Protein AF-A0A1D3KZI5-F1 (afdb_monomer)

Foldseek 3Di:
DVVVVVVVVVVVVVVVVVPDDDPDFPPAKDKDKDDDDDDPDDDDDDDDDDDDDDDDDDIDMDIDGPVCVVVDDDDDPDPD

Radius of gyration: 22.79 Å; Cα contacts (8 Å, |Δi|>4): 50; chains: 1; bounding box: 45×24×65 Å

pLDDT: mean 84.81, std 14.06, range [41.75, 97.69]

Secondary structure (DSSP, 8-state):
-HHHHHHHHHHHHHHHHH--------S-EEEEEE---S-S-----SS--------SS--EEEEEETTTGGG---------

Organism: NCBI:txid118062

Solvent-accessible surface area (backbone atoms only — not comparable to full-atom values): 5714 Å² total; per-residue (Å²): 113,76,69,60,55,52,52,53,52,54,51,53,55,54,55,61,68,70,66,66,86,74,92,70,80,74,84,46,71,44,78,47,77,49,95,58,59,93,74,92,76,89,87,88,85,78,99,73,90,86,85,87,78,93,70,98,68,77,77,45,76,47,78,40,29,63,77,51,51,83,73,63,85,72,85,74,69,72,92,123

Sequence (80 aa):
MKKMGLGILGLIILVVMASGCIGTGSGKVVNQTRDVSGFSQISTNGDINLFIKQGTNESLVIEAENNVIPNIKTPCPTAD

Mean predicted aligned error: 9.95 Å

Structure (mmCIF, N/CA/C/O backbone):
data_AF-A0A1D3KZI5-F1
#
_entry.id   AF-A0A1D3KZI5-F1
#
loop_
_atom_site.group_PDB
_atom_site.id
_atom_site.type_symbol
_atom_site.label_atom_id
_atom_site.label_alt_id
_atom_site.label_comp_id
_atom_site.label_asym_id
_atom_site.label_entity_id
_atom_site.label_seq_id
_atom_site.pdbx_PDB_ins_code
_atom_site.Cartn_x
_atom_site.Cartn_y
_atom_site.Cartn_z
_atom_site.occupancy
_atom_site.B_iso_or_equiv
_atom_site.auth_seq_id
_atom_site.auth_comp_id
_atom_site.auth_asym_id
_atom_site.auth_atom_id
_atom_site.pdbx_PDB_model_num
ATOM 1 N N . MET A 1 1 ? 30.699 10.951 -48.005 1.00 53.31 1 MET A N 1
ATOM 2 C CA . MET A 1 1 ? 30.918 11.243 -46.566 1.00 53.31 1 MET A CA 1
ATOM 3 C C . MET A 1 1 ? 29.650 11.708 -45.836 1.00 53.31 1 MET A C 1
ATOM 5 O O . MET A 1 1 ? 29.332 11.123 -44.814 1.00 53.31 1 MET A O 1
ATOM 9 N N . LYS A 1 2 ? 28.862 12.666 -46.362 1.00 55.00 2 LYS A N 1
ATOM 10 C CA . LYS A 1 2 ? 27.642 13.188 -45.690 1.00 55.00 2 LYS A CA 1
ATOM 11 C C . LYS A 1 2 ? 26.523 12.149 -45.448 1.00 55.00 2 LYS A C 1
ATOM 13 O O . LYS A 1 2 ? 25.868 12.189 -44.417 1.00 55.00 2 LYS A O 1
ATOM 18 N N . LYS A 1 3 ? 26.335 11.186 -46.364 1.00 57.91 3 LYS A N 1
ATOM 19 C CA . LYS A 1 3 ? 25.301 10.131 -46.250 1.00 57.91 3 LYS A CA 1
ATOM 20 C C . LYS A 1 3 ? 25.658 9.009 -45.262 1.00 57.91 3 LYS A C 1
ATOM 22 O O . LYS A 1 3 ? 24.765 8.369 -44.726 1.00 57.91 3 LYS A O 1
ATOM 27 N N . MET A 1 4 ? 26.953 8.815 -44.994 1.00 62.03 4 MET A N 1
ATOM 28 C CA . MET A 1 4 ? 27.439 7.808 -44.041 1.00 62.03 4 MET A CA 1
ATOM 29 C C . MET A 1 4 ? 27.243 8.274 -42.592 1.00 62.03 4 MET A C 1
ATOM 31 O O . MET A 1 4 ? 26.819 7.490 -41.752 1.00 62.03 4 MET A O 1
ATOM 35 N N . GLY A 1 5 ? 27.431 9.574 -42.324 1.00 67.75 5 GLY A N 1
ATOM 36 C CA . GLY A 1 5 ? 27.110 10.168 -41.020 1.00 67.75 5 GLY A CA 1
ATOM 37 C C . GLY A 1 5 ? 25.612 10.154 -40.697 1.00 67.75 5 GLY A C 1
ATOM 38 O O . GLY A 1 5 ? 25.239 9.933 -39.550 1.00 67.75 5 GLY A O 1
ATOM 39 N N . LEU A 1 6 ? 24.748 10.310 -41.709 1.00 74.56 6 LEU A N 1
ATOM 40 C CA . LEU A 1 6 ? 23.293 10.277 -41.523 1.00 74.56 6 LEU A CA 1
ATOM 41 C C . LEU A 1 6 ? 22.780 8.876 -41.143 1.00 74.56 6 LEU A C 1
ATOM 43 O O . LEU A 1 6 ? 21.883 8.759 -40.314 1.00 74.56 6 LEU A O 1
ATOM 47 N N . GLY A 1 7 ? 23.386 7.818 -41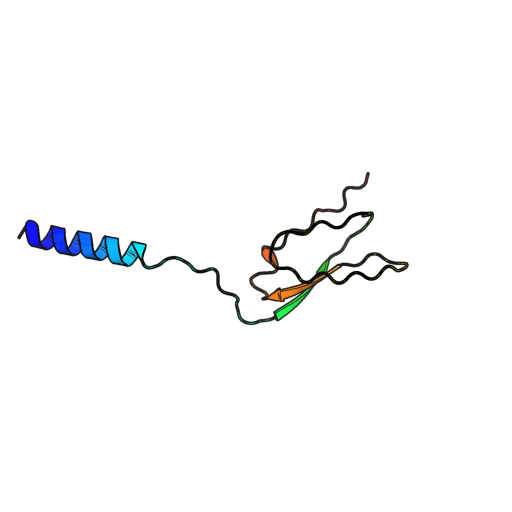.695 1.00 82.81 7 GLY A N 1
ATOM 48 C CA . GLY A 1 7 ? 23.068 6.434 -41.325 1.00 82.81 7 GLY A CA 1
ATOM 49 C C . GLY A 1 7 ? 23.483 6.087 -39.893 1.00 82.81 7 GLY A C 1
ATOM 50 O O . GLY A 1 7 ? 22.708 5.478 -39.161 1.00 82.81 7 GLY A O 1
ATOM 51 N N . ILE A 1 8 ? 24.669 6.533 -39.463 1.00 85.88 8 ILE A N 1
ATOM 52 C CA . ILE A 1 8 ? 25.158 6.322 -38.090 1.00 85.88 8 ILE A CA 1
ATOM 53 C C . ILE A 1 8 ? 24.274 7.063 -37.078 1.00 85.88 8 ILE A C 1
ATOM 55 O O . ILE A 1 8 ? 23.912 6.496 -36.051 1.00 85.88 8 ILE A O 1
ATOM 59 N N . LEU A 1 9 ? 23.870 8.300 -37.386 1.00 85.62 9 LEU A N 1
ATOM 60 C CA . LEU A 1 9 ? 22.977 9.071 -36.521 1.00 85.62 9 LEU A CA 1
ATOM 61 C C . LEU A 1 9 ? 21.597 8.408 -36.384 1.00 85.62 9 LEU A C 1
ATOM 63 O O . LEU A 1 9 ? 21.071 8.316 -35.278 1.00 85.62 9 LEU A O 1
ATOM 67 N N . GLY A 1 10 ? 21.042 7.889 -37.484 1.00 87.00 10 GLY A N 1
ATOM 68 C CA . GLY A 1 10 ? 19.784 7.140 -37.455 1.00 87.00 10 GLY A CA 1
ATOM 69 C C . GLY A 1 10 ? 19.863 5.867 -36.607 1.00 87.00 10 GLY A C 1
ATOM 70 O O . GLY A 1 10 ? 18.941 5.577 -35.848 1.00 87.00 10 GLY A O 1
ATOM 71 N N . LEU A 1 11 ? 20.984 5.141 -36.673 1.00 86.88 11 LEU A N 1
ATOM 72 C CA . LEU A 1 11 ? 21.192 3.923 -35.887 1.00 86.88 11 LEU A CA 1
ATOM 73 C C . LEU A 1 11 ? 21.317 4.214 -34.383 1.00 86.88 11 LEU A C 1
ATOM 75 O O . LEU A 1 11 ? 20.761 3.481 -33.569 1.00 86.88 11 LEU A O 1
ATOM 79 N N . ILE A 1 12 ? 21.997 5.301 -34.009 1.00 86.69 12 ILE A N 1
ATOM 80 C CA . ILE A 1 12 ? 22.121 5.721 -32.604 1.00 86.69 12 ILE A CA 1
ATOM 81 C C . ILE A 1 12 ? 20.748 6.080 -32.024 1.00 86.69 12 ILE A C 1
ATOM 83 O O . ILE A 1 12 ? 20.420 5.652 -30.920 1.00 86.69 12 ILE A O 1
ATOM 87 N N . ILE A 1 13 ? 19.918 6.806 -32.779 1.00 85.12 13 ILE A N 1
ATOM 88 C CA . ILE A 1 13 ? 18.559 7.170 -32.348 1.00 85.12 13 ILE A CA 1
ATOM 89 C C . ILE A 1 13 ? 17.698 5.916 -32.127 1.00 85.12 13 ILE A C 1
ATOM 91 O O . ILE A 1 13 ? 16.963 5.843 -31.143 1.00 85.12 13 ILE A O 1
ATOM 95 N N . LEU A 1 14 ? 17.829 4.906 -32.992 1.00 83.94 14 LEU A N 1
ATOM 96 C CA . LEU A 1 14 ? 17.086 3.650 -32.873 1.00 83.94 14 LEU A CA 1
ATOM 97 C C . LEU A 1 14 ? 17.450 2.869 -31.596 1.00 83.94 14 LEU A C 1
ATOM 99 O O . LEU A 1 14 ? 16.563 2.355 -30.919 1.00 83.94 14 LEU A O 1
ATOM 103 N N . VAL A 1 15 ? 18.737 2.807 -31.240 1.00 84.69 15 VAL A N 1
ATOM 104 C CA . VAL A 1 15 ? 19.205 2.104 -30.029 1.00 84.69 15 VAL A CA 1
ATOM 105 C C . VAL A 1 15 ? 18.685 2.775 -28.756 1.00 84.69 15 VAL A C 1
ATOM 107 O O . VAL A 1 15 ? 18.255 2.084 -27.837 1.00 84.69 15 VAL A O 1
ATOM 110 N N . VAL A 1 16 ? 18.652 4.110 -28.718 1.00 80.69 16 VAL A N 1
ATOM 111 C CA . VAL A 1 16 ? 18.150 4.869 -27.559 1.00 80.69 16 VAL A CA 1
ATOM 112 C C . VAL A 1 16 ? 16.648 4.649 -27.337 1.00 80.69 16 VAL A C 1
ATOM 114 O O . VAL A 1 16 ? 16.197 4.589 -26.195 1.00 80.69 16 VAL A O 1
ATOM 117 N N . MET A 1 17 ? 15.865 4.477 -28.408 1.00 77.81 17 MET A N 1
ATOM 118 C CA . MET A 1 17 ? 14.431 4.179 -28.294 1.00 77.81 17 MET A CA 1
ATOM 119 C C . MET A 1 17 ? 14.147 2.755 -27.789 1.00 77.81 17 MET A C 1
ATOM 121 O O . MET A 1 17 ? 13.105 2.528 -27.179 1.00 77.81 17 MET A O 1
ATOM 125 N N . ALA A 1 18 ? 15.058 1.802 -28.013 1.00 76.56 18 ALA A N 1
ATOM 126 C CA . ALA A 1 18 ? 14.898 0.416 -27.567 1.00 76.56 18 ALA A CA 1
ATOM 127 C C . ALA A 1 18 ? 15.211 0.214 -26.071 1.00 76.56 18 ALA A C 1
ATOM 129 O O . ALA A 1 18 ? 14.740 -0.748 -25.466 1.00 76.56 18 ALA A O 1
ATOM 130 N N . SER A 1 19 ? 15.964 1.125 -25.447 1.00 71.88 19 SER A N 1
ATOM 131 C CA . SER A 1 19 ? 16.241 1.133 -24.004 1.00 71.88 19 SER A CA 1
ATOM 132 C C . SER A 1 19 ? 15.081 1.723 -23.190 1.00 71.88 19 SER A C 1
ATOM 134 O O . SER A 1 19 ? 15.241 2.701 -22.462 1.00 71.88 19 SER A O 1
ATOM 136 N N . GLY A 1 20 ? 13.889 1.139 -23.320 1.00 64.19 20 GLY A N 1
ATOM 137 C CA . GLY A 1 20 ? 12.775 1.437 -22.424 1.00 64.19 20 GLY A CA 1
ATOM 138 C C . GLY A 1 20 ? 13.081 0.954 -21.003 1.00 64.19 20 GLY A C 1
ATOM 139 O O . GLY A 1 20 ? 13.450 -0.202 -20.801 1.00 64.19 20 GLY A O 1
ATOM 140 N N . CYS A 1 21 ? 12.926 1.826 -20.005 1.00 68.44 21 CYS A N 1
ATOM 141 C CA . CYS A 1 21 ? 13.042 1.442 -18.598 1.00 68.44 21 CYS A CA 1
ATOM 142 C C . CYS A 1 21 ? 11.828 0.598 -18.184 1.00 68.44 21 CYS A C 1
ATOM 144 O O . CYS A 1 21 ? 10.736 1.130 -17.997 1.00 68.44 21 CYS A O 1
ATOM 146 N N . ILE A 1 22 ? 12.022 -0.709 -18.002 1.00 68.06 22 ILE A N 1
ATOM 147 C CA . ILE A 1 22 ? 11.047 -1.571 -17.328 1.00 68.06 22 ILE A CA 1
ATOM 148 C C . ILE A 1 22 ? 11.292 -1.433 -15.825 1.00 68.06 22 ILE A C 1
ATOM 150 O O . ILE A 1 22 ? 12.350 -1.823 -15.325 1.00 68.06 22 ILE A O 1
ATOM 154 N N . GLY A 1 23 ? 10.329 -0.854 -15.102 1.00 68.00 23 GLY A N 1
ATOM 155 C CA . GLY A 1 23 ? 10.349 -0.832 -13.641 1.00 68.00 23 GLY A CA 1
ATOM 156 C C . GLY A 1 23 ? 10.362 -2.267 -13.125 1.00 68.00 23 GLY A C 1
ATOM 157 O O . GLY A 1 23 ? 9.354 -2.959 -13.203 1.00 68.00 23 GLY A O 1
ATOM 158 N N . THR A 1 24 ? 11.522 -2.729 -12.668 1.00 81.69 24 THR A N 1
ATOM 159 C CA . THR A 1 24 ? 11.724 -4.106 -12.210 1.00 81.69 24 THR A CA 1
ATOM 160 C C . THR A 1 24 ? 11.768 -4.117 -10.689 1.00 81.69 24 THR A C 1
ATOM 162 O O . THR A 1 24 ? 12.318 -3.201 -10.070 1.00 81.69 24 THR A O 1
ATOM 165 N N . GLY A 1 25 ? 11.180 -5.143 -10.080 1.00 86.50 25 GLY A N 1
ATOM 166 C CA . GLY A 1 25 ? 11.371 -5.433 -8.665 1.00 86.50 25 GLY A CA 1
AT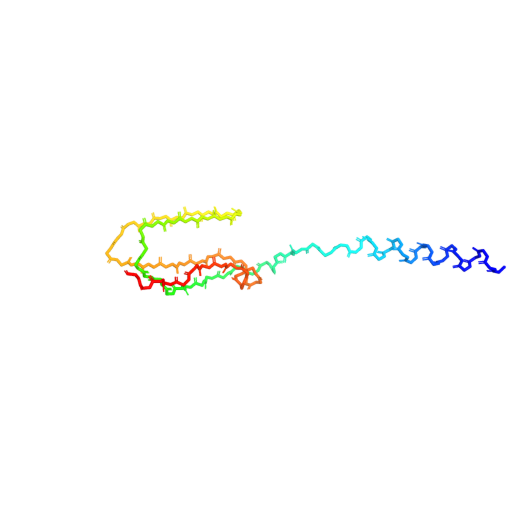OM 167 C C . GLY A 1 25 ? 12.853 -5.646 -8.319 1.00 86.50 25 GLY A C 1
ATOM 168 O O . GLY A 1 25 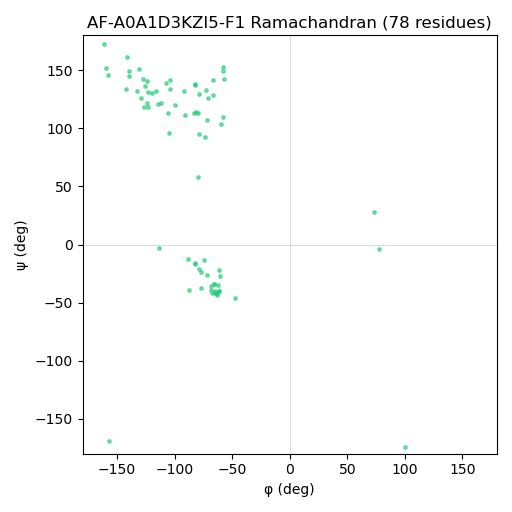? 13.660 -6.024 -9.166 1.00 86.50 25 GLY A O 1
ATOM 169 N N . SER A 1 26 ? 13.250 -5.368 -7.083 1.00 92.94 26 SER A N 1
ATOM 170 C CA . SER A 1 26 ? 14.596 -5.663 -6.582 1.00 92.94 26 SER A CA 1
ATOM 171 C C . SER A 1 26 ? 14.855 -7.152 -6.290 1.00 92.94 26 SER A C 1
ATOM 173 O O . SER A 1 26 ? 15.996 -7.533 -6.038 1.00 92.94 26 SER A O 1
ATOM 175 N N . GLY A 1 27 ? 13.813 -7.981 -6.248 1.00 95.12 27 GLY A N 1
ATOM 176 C CA . GLY A 1 27 ? 13.780 -9.349 -5.733 1.00 95.12 27 GLY A CA 1
ATOM 177 C C . GLY A 1 27 ? 13.732 -9.455 -4.203 1.00 95.12 27 GLY A C 1
ATOM 178 O O . GLY A 1 27 ? 13.644 -10.561 -3.670 1.00 95.12 27 GLY A O 1
ATOM 179 N N . LYS A 1 28 ? 13.806 -8.338 -3.465 1.00 96.75 28 LYS A N 1
ATOM 180 C CA . LYS A 1 28 ? 13.889 -8.335 -1.996 1.00 96.75 28 LYS A CA 1
ATOM 181 C C . LYS A 1 28 ? 12.562 -7.926 -1.364 1.00 96.75 28 LYS A C 1
ATOM 183 O O . LYS A 1 28 ? 12.315 -6.736 -1.160 1.00 96.75 28 LYS A O 1
ATOM 188 N N . VAL A 1 29 ? 11.758 -8.919 -0.990 1.00 97.12 29 VAL A N 1
ATOM 189 C CA . VAL A 1 29 ? 10.493 -8.734 -0.260 1.00 97.12 29 VAL A CA 1
ATOM 190 C C . VAL A 1 29 ? 10.756 -8.348 1.198 1.00 97.12 29 VAL A C 1
ATOM 192 O O . VAL A 1 29 ? 11.600 -8.948 1.866 1.00 97.12 29 VAL A O 1
ATOM 195 N N . VAL A 1 30 ? 10.057 -7.323 1.686 1.00 97.38 30 VAL A N 1
ATOM 196 C CA . VAL A 1 30 ? 10.125 -6.838 3.071 1.00 97.38 30 VAL A CA 1
ATOM 197 C C . VAL A 1 30 ? 8.737 -6.433 3.572 1.00 97.38 30 VAL A C 1
ATOM 199 O O . VAL A 1 30 ? 7.847 -6.134 2.776 1.00 97.38 30 VAL A O 1
ATOM 202 N N . ASN A 1 31 ? 8.590 -6.354 4.897 1.00 97.69 31 ASN A N 1
ATOM 203 C CA . ASN A 1 31 ? 7.365 -5.892 5.549 1.00 97.69 31 ASN A CA 1
ATOM 204 C C . ASN A 1 31 ? 7.532 -4.466 6.077 1.00 97.69 31 ASN A C 1
ATOM 206 O O . ASN A 1 31 ? 8.524 -4.158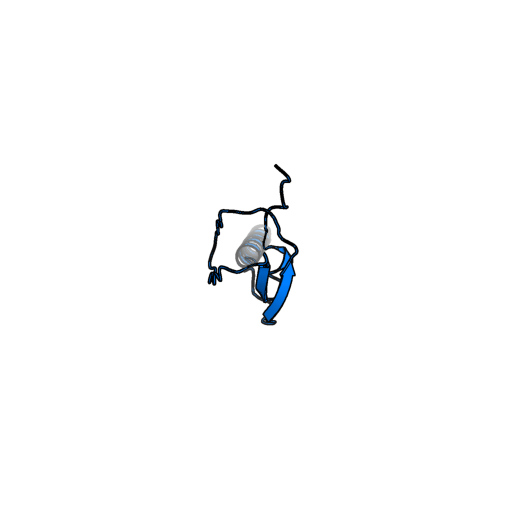 6.740 1.00 97.69 31 ASN A O 1
ATOM 210 N N . GLN A 1 32 ? 6.542 -3.612 5.821 1.00 96.62 32 GLN A N 1
ATOM 211 C CA . GLN A 1 32 ? 6.440 -2.273 6.394 1.00 96.62 32 GLN A CA 1
ATOM 212 C C . GLN A 1 32 ? 5.109 -2.118 7.129 1.00 96.62 32 GLN A C 1
ATOM 214 O O . GLN A 1 32 ? 4.042 -2.159 6.516 1.00 96.62 32 GLN A O 1
ATOM 219 N N . THR A 1 33 ? 5.182 -1.874 8.434 1.00 95.75 33 THR A N 1
ATOM 220 C CA . TH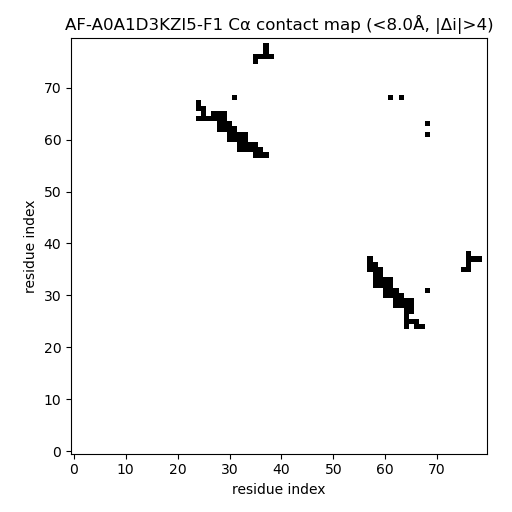R A 1 33 ? 4.029 -1.439 9.227 1.00 95.75 33 THR A CA 1
ATOM 221 C C . THR A 1 33 ? 3.845 0.068 9.074 1.00 95.75 33 THR A C 1
ATOM 223 O O . THR A 1 33 ? 4.829 0.811 9.087 1.00 95.75 33 THR A O 1
ATOM 226 N N . ARG A 1 34 ? 2.599 0.522 8.914 1.00 92.69 34 ARG A N 1
ATOM 227 C CA . ARG A 1 34 ? 2.240 1.945 8.875 1.00 92.69 34 ARG A CA 1
ATOM 228 C C . ARG A 1 34 ? 1.199 2.255 9.938 1.00 92.69 34 ARG A C 1
ATOM 230 O O . ARG A 1 34 ? 0.262 1.477 10.125 1.00 92.69 34 ARG A O 1
ATOM 237 N N . ASP A 1 35 ? 1.355 3.410 10.573 1.00 90.69 35 ASP A N 1
ATOM 238 C CA . ASP A 1 35 ? 0.360 3.938 11.497 1.00 90.69 35 ASP A CA 1
ATOM 239 C C . ASP A 1 35 ? -0.866 4.400 10.704 1.00 90.69 35 ASP A C 1
ATOM 241 O O . ASP A 1 35 ? -0.758 5.166 9.742 1.00 90.69 35 ASP A O 1
ATOM 245 N N . VAL A 1 36 ? -2.031 3.888 11.087 1.00 90.19 36 VAL A N 1
ATOM 246 C CA . VAL A 1 36 ? -3.329 4.184 10.475 1.00 90.19 36 VAL A CA 1
ATOM 247 C C . VAL A 1 36 ? -4.370 4.309 11.575 1.00 90.19 36 VAL A C 1
ATOM 249 O O . VAL A 1 36 ? -4.257 3.646 12.606 1.00 90.19 36 VAL A O 1
ATOM 252 N N . SER A 1 37 ? -5.380 5.147 11.356 1.00 90.69 37 SER A N 1
ATOM 253 C CA . SER A 1 37 ? -6.468 5.316 12.314 1.00 90.69 37 SER A CA 1
ATOM 254 C C . SER A 1 37 ? -7.714 5.918 11.673 1.00 90.69 37 SER A C 1
ATOM 256 O O . SER A 1 37 ? -7.584 6.721 10.748 1.00 90.69 37 SER A O 1
ATOM 258 N N . GLY A 1 38 ? -8.890 5.606 12.213 1.00 89.56 38 GLY A N 1
ATOM 259 C CA . GLY A 1 38 ? -10.144 6.308 11.935 1.00 89.56 38 GLY A CA 1
ATOM 260 C C . GLY A 1 38 ? -10.751 6.032 10.560 1.00 89.56 38 GLY A C 1
ATOM 261 O O . GLY A 1 38 ? -11.440 6.896 10.024 1.00 89.56 38 GLY A O 1
ATOM 262 N N . PHE A 1 39 ? -10.511 4.861 9.964 1.00 88.12 39 PHE A N 1
ATOM 263 C CA . PHE A 1 39 ? -11.043 4.539 8.637 1.00 88.12 39 PHE A CA 1
ATOM 264 C C . PHE A 1 39 ? -12.171 3.506 8.712 1.00 88.12 39 PHE A C 1
ATOM 266 O O . PHE A 1 39 ? -12.108 2.513 9.428 1.00 88.12 39 PHE A O 1
ATOM 273 N N . SER A 1 40 ? -13.213 3.710 7.910 1.00 90.44 40 SER A N 1
ATOM 274 C CA . SER A 1 40 ? -14.350 2.784 7.782 1.00 90.44 40 SER A CA 1
ATOM 275 C C . SER A 1 40 ? -14.444 2.140 6.397 1.00 90.44 40 SER A C 1
ATOM 277 O O . SER A 1 40 ? -15.300 1.290 6.153 1.00 90.44 40 SER A O 1
ATOM 279 N N . GLN A 1 41 ? -13.549 2.521 5.485 1.00 90.56 41 GLN A N 1
ATOM 280 C CA . GLN A 1 41 ? -13.514 2.057 4.106 1.00 90.56 41 GLN A CA 1
ATOM 281 C C . GLN A 1 41 ? -12.072 1.800 3.666 1.00 90.56 41 GLN A C 1
ATOM 283 O O . GLN A 1 41 ? -11.153 2.521 4.047 1.00 90.56 41 GLN A O 1
ATOM 288 N N . ILE A 1 42 ? -11.889 0.783 2.822 1.00 90.81 42 ILE A N 1
ATOM 289 C CA . ILE A 1 42 ? -10.616 0.477 2.169 1.00 90.81 42 ILE A CA 1
ATOM 290 C C . ILE A 1 42 ? -10.824 0.571 0.656 1.00 90.81 42 ILE A C 1
ATOM 292 O O . ILE A 1 42 ? -11.758 -0.021 0.116 1.00 90.81 42 ILE A O 1
ATOM 296 N N . SER A 1 43 ? -9.943 1.302 -0.025 1.00 92.06 43 SER A N 1
ATOM 297 C CA . SER A 1 43 ? -9.882 1.382 -1.486 1.00 92.06 43 SER A CA 1
ATOM 298 C C . SER A 1 43 ? -8.471 1.037 -1.946 1.00 92.06 43 SER A C 1
ATOM 300 O O . SER A 1 43 ? -7.494 1.471 -1.336 1.00 92.06 43 SER A O 1
ATOM 302 N N . THR A 1 44 ? -8.361 0.235 -3.002 1.00 92.56 44 THR A N 1
ATOM 303 C CA . THR A 1 44 ? -7.080 -0.241 -3.537 1.00 92.56 44 THR A CA 1
ATOM 304 C C . THR A 1 44 ? -7.023 -0.029 -5.046 1.00 92.56 44 THR A C 1
ATOM 306 O O . THR A 1 44 ? -8.048 0.006 -5.726 1.00 92.56 44 THR A O 1
ATOM 309 N N . ASN A 1 45 ? -5.813 0.156 -5.570 1.00 92.25 45 ASN A N 1
ATOM 310 C CA . ASN A 1 45 ? -5.550 0.299 -6.996 1.00 92.25 45 ASN A CA 1
ATOM 311 C C . ASN A 1 45 ? -4.240 -0.422 -7.341 1.00 92.25 45 ASN A C 1
ATOM 313 O O . ASN A 1 45 ? -3.247 -0.244 -6.636 1.00 92.25 45 ASN A O 1
ATOM 317 N N . GLY A 1 46 ? -4.253 -1.205 -8.420 1.00 89.50 46 GLY A N 1
ATOM 318 C CA . GLY A 1 46 ? -3.128 -2.033 -8.859 1.00 89.50 46 GLY A CA 1
ATOM 319 C C . GLY A 1 46 ? -3.261 -3.504 -8.459 1.00 89.50 46 GLY A C 1
ATOM 320 O O . GLY A 1 46 ? -4.286 -3.927 -7.926 1.00 89.50 46 GLY A O 1
ATOM 321 N N . ASP A 1 47 ? -2.209 -4.277 -8.728 1.00 90.44 47 ASP A N 1
ATOM 322 C CA . ASP A 1 47 ? -2.139 -5.702 -8.394 1.00 90.44 47 ASP A CA 1
ATOM 323 C C . ASP A 1 47 ? -1.806 -5.886 -6.909 1.00 90.44 47 ASP A C 1
ATOM 325 O O . ASP A 1 47 ? -0.648 -5.828 -6.493 1.00 90.44 47 ASP A O 1
ATOM 329 N N . ILE A 1 48 ? -2.848 -6.062 -6.093 1.00 93.56 48 ILE A N 1
ATOM 330 C CA . ILE A 1 48 ? -2.749 -6.160 -4.633 1.00 93.56 48 ILE A CA 1
ATOM 331 C C . ILE A 1 48 ? -3.563 -7.358 -4.144 1.00 93.56 48 ILE A C 1
ATOM 333 O O . ILE A 1 48 ? -4.740 -7.501 -4.468 1.00 93.56 48 ILE A O 1
ATOM 337 N N . ASN A 1 49 ? -2.956 -8.171 -3.279 1.00 96.69 49 ASN A N 1
ATOM 338 C CA . ASN A 1 49 ? -3.677 -9.149 -2.468 1.00 96.69 49 ASN A CA 1
ATOM 339 C C . ASN A 1 49 ? -4.062 -8.501 -1.136 1.00 96.69 49 ASN A C 1
ATOM 341 O O . ASN A 1 49 ? -3.196 -8.195 -0.316 1.00 96.69 49 ASN A O 1
ATOM 345 N N . LEU A 1 50 ? -5.360 -8.273 -0.927 1.00 95.25 50 LEU A N 1
ATOM 346 C CA . LEU A 1 50 ? -5.873 -7.618 0.273 1.00 95.25 50 LEU A CA 1
ATOM 347 C C . LEU A 1 50 ? -6.399 -8.648 1.279 1.00 95.25 50 LEU A C 1
ATOM 349 O O . LEU A 1 50 ? -7.351 -9.374 1.000 1.00 95.25 50 LEU A O 1
ATOM 353 N N . PHE A 1 51 ? -5.815 -8.652 2.476 1.00 96.94 51 PHE A N 1
ATOM 354 C CA . PHE A 1 51 ? -6.261 -9.460 3.609 1.00 96.94 51 PHE A CA 1
ATOM 355 C C . PHE A 1 51 ? -6.824 -8.545 4.695 1.00 96.94 51 PHE A C 1
ATOM 357 O O . PHE A 1 51 ? -6.124 -7.666 5.194 1.00 96.94 51 PHE A O 1
ATOM 364 N N . ILE A 1 52 ? -8.088 -8.751 5.071 1.00 94.94 52 ILE A N 1
ATOM 365 C CA . ILE A 1 52 ? -8.778 -7.931 6.072 1.00 94.94 52 ILE A CA 1
ATOM 366 C C . ILE A 1 52 ? -9.125 -8.798 7.274 1.00 94.94 52 ILE A C 1
ATOM 368 O O . ILE A 1 52 ? -9.711 -9.872 7.140 1.00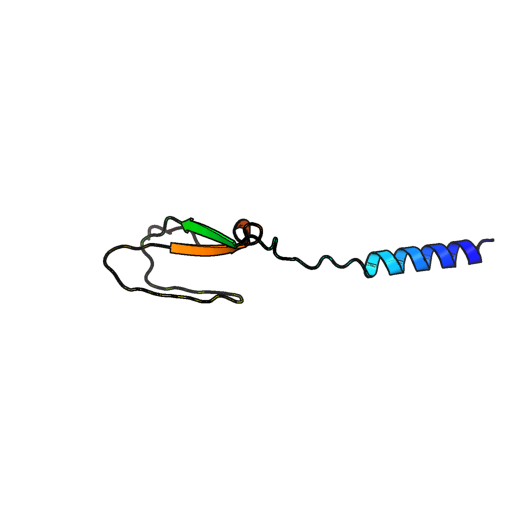 94.94 52 ILE A O 1
ATOM 372 N N . LYS A 1 53 ? -8.806 -8.289 8.463 1.00 95.12 53 LYS A N 1
ATOM 373 C CA . LYS A 1 53 ? -9.239 -8.851 9.737 1.00 95.12 53 LYS A CA 1
ATOM 374 C C . LYS A 1 53 ? -9.903 -7.753 10.554 1.00 95.12 53 LYS A C 1
ATOM 376 O O . LYS A 1 53 ? -9.251 -6.780 10.917 1.00 95.12 53 LYS A O 1
ATOM 381 N N . GLN A 1 54 ? -11.182 -7.931 10.870 1.00 93.88 54 GLN A N 1
ATOM 382 C CA . GLN A 1 54 ? -11.884 -7.035 11.782 1.00 93.88 54 GLN A CA 1
ATOM 383 C C . GLN A 1 54 ? -11.515 -7.386 13.229 1.00 93.88 54 GLN A C 1
ATOM 385 O O . GLN A 1 54 ? -11.544 -8.553 13.625 1.00 93.88 54 GLN A O 1
ATOM 390 N N . GLY A 1 55 ? -11.125 -6.382 14.009 1.00 90.88 55 GLY A N 1
ATOM 391 C CA . GLY A 1 55 ? -10.656 -6.547 15.381 1.00 90.88 55 GLY A CA 1
ATOM 392 C C . GLY A 1 55 ? -10.811 -5.261 16.184 1.00 90.88 55 GLY A C 1
ATOM 393 O O . GLY A 1 55 ? -11.458 -4.320 15.739 1.00 90.88 55 GLY A O 1
ATOM 394 N N . THR A 1 56 ? -10.221 -5.227 17.377 1.00 92.81 56 THR A N 1
ATOM 395 C CA . THR A 1 56 ? -10.329 -4.083 18.298 1.00 92.81 56 THR A CA 1
ATOM 396 C C . THR A 1 56 ? -9.353 -2.949 17.994 1.00 92.81 56 THR A C 1
ATOM 398 O O . THR A 1 56 ? -9.528 -1.862 18.524 1.00 92.81 56 THR A O 1
ATOM 401 N N . ASN A 1 57 ? -8.314 -3.207 17.194 1.00 92.31 57 ASN A N 1
ATOM 402 C CA . ASN A 1 57 ? -7.263 -2.244 16.874 1.00 92.31 57 ASN A CA 1
ATOM 403 C C . ASN A 1 57 ? -7.102 -2.132 15.358 1.00 92.31 57 ASN A C 1
ATOM 405 O O . ASN A 1 57 ? -7.162 -3.144 14.653 1.00 92.31 57 ASN A O 1
ATOM 409 N N . GLU A 1 58 ? -6.847 -0.918 14.884 1.00 93.81 58 GLU A N 1
ATOM 410 C CA . GLU A 1 58 ? -6.501 -0.636 13.494 1.00 93.81 58 GLU A CA 1
ATOM 411 C C . GLU A 1 58 ? -5.003 -0.886 13.269 1.00 93.81 58 GLU A C 1
ATOM 413 O O . GLU A 1 58 ? -4.165 -0.562 14.111 1.00 93.81 58 GLU A O 1
ATOM 418 N N . SER A 1 59 ? -4.652 -1.506 12.141 1.00 93.62 59 SER A N 1
ATOM 419 C CA . SER A 1 59 ? -3.257 -1.767 11.774 1.00 93.62 59 SER A CA 1
ATOM 420 C C . SER A 1 59 ? -3.120 -1.977 10.273 1.00 93.62 59 SER A C 1
ATOM 422 O O . SER A 1 59 ? -3.991 -2.604 9.666 1.00 93.62 59 SER A O 1
ATOM 424 N N . LEU A 1 60 ? -1.999 -1.537 9.699 1.00 94.88 60 LEU A N 1
ATOM 425 C CA . LEU A 1 60 ? -1.652 -1.780 8.303 1.00 94.88 60 LEU A CA 1
ATOM 426 C C . LEU A 1 60 ? -0.235 -2.347 8.190 1.00 94.88 60 LEU A C 1
ATOM 428 O O . LEU A 1 60 ? 0.726 -1.740 8.661 1.00 94.88 60 LEU A O 1
ATOM 432 N N . VAL A 1 61 ? -0.112 -3.488 7.51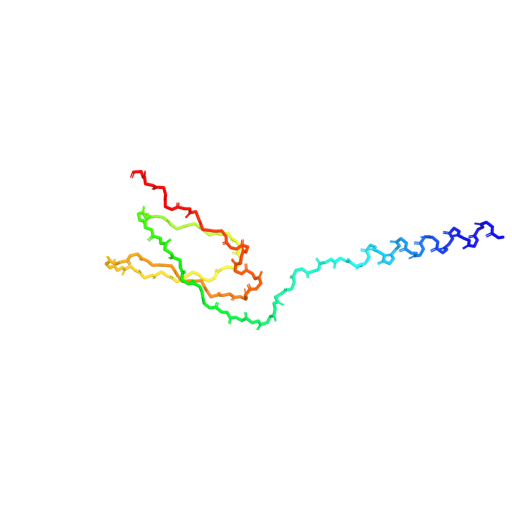1 1.00 96.44 61 VAL A N 1
ATOM 433 C CA . VAL A 1 61 ? 1.167 -4.097 7.129 1.00 96.44 61 VAL A CA 1
ATOM 434 C C . VAL A 1 61 ? 1.185 -4.274 5.619 1.00 96.44 61 VAL A C 1
ATOM 436 O O . VAL A 1 61 ? 0.230 -4.782 5.037 1.00 96.44 61 VAL A O 1
ATOM 439 N N . ILE A 1 62 ? 2.276 -3.847 4.993 1.00 96.69 62 ILE A N 1
ATOM 440 C CA . ILE A 1 62 ? 2.508 -3.974 3.557 1.00 96.69 62 ILE A CA 1
ATOM 441 C C . ILE A 1 62 ? 3.687 -4.915 3.354 1.00 96.69 62 ILE A C 1
ATOM 443 O O . ILE A 1 62 ? 4.784 -4.629 3.832 1.00 96.69 62 ILE A O 1
ATOM 447 N N . GLU A 1 63 ? 3.454 -6.004 2.629 1.00 97.56 63 GLU A N 1
ATOM 448 C CA . GLU A 1 63 ? 4.484 -6.934 2.169 1.00 97.56 63 GLU A CA 1
ATOM 449 C C . GLU A 1 63 ? 4.703 -6.707 0.673 1.00 97.56 63 GLU A C 1
ATOM 451 O O . GLU A 1 63 ? 3.800 -6.906 -0.139 1.00 97.56 63 GLU A O 1
ATOM 456 N N . ALA A 1 64 ? 5.887 -6.220 0.313 1.00 96.38 64 ALA A N 1
ATOM 457 C CA . ALA A 1 64 ? 6.260 -5.954 -1.070 1.00 96.38 64 ALA A CA 1
ATOM 458 C C . ALA A 1 64 ? 7.779 -5.843 -1.196 1.00 96.38 64 ALA A C 1
ATOM 460 O O . ALA A 1 64 ? 8.521 -5.815 -0.212 1.00 96.38 64 ALA A O 1
ATOM 461 N N . GLU A 1 65 ? 8.264 -5.752 -2.427 1.00 96.50 65 GLU A N 1
ATOM 462 C CA . GLU A 1 65 ? 9.680 -5.521 -2.670 1.00 96.50 65 GLU A CA 1
ATOM 463 C C . GLU A 1 65 ? 10.121 -4.134 -2.186 1.00 96.50 65 GLU A C 1
ATOM 465 O O . GLU A 1 65 ? 9.405 -3.138 -2.322 1.00 96.50 65 GLU A O 1
ATOM 470 N N . ASN A 1 66 ? 11.323 -4.046 -1.616 1.00 96.00 66 ASN A N 1
ATOM 471 C CA . ASN A 1 66 ? 11.782 -2.838 -0.926 1.00 96.00 66 ASN A CA 1
ATOM 472 C C . ASN A 1 66 ? 11.852 -1.589 -1.825 1.00 96.00 66 ASN A C 1
ATOM 474 O O . ASN A 1 66 ? 11.742 -0.478 -1.3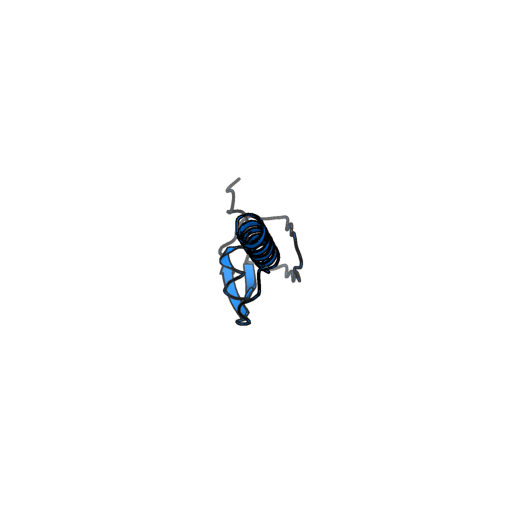16 1.00 96.00 66 ASN A O 1
ATOM 478 N N . ASN A 1 67 ? 12.047 -1.751 -3.138 1.00 93.88 67 ASN A N 1
ATOM 479 C CA . ASN A 1 67 ? 12.034 -0.650 -4.107 1.00 93.88 67 ASN A CA 1
ATOM 480 C C . ASN A 1 67 ? 10.614 -0.247 -4.545 1.00 93.88 67 ASN A C 1
ATOM 482 O O . ASN A 1 67 ? 10.431 0.845 -5.079 1.00 93.88 67 ASN A O 1
ATOM 486 N N . VAL A 1 68 ? 9.615 -1.097 -4.304 1.00 93.75 68 VAL A N 1
ATOM 487 C CA . VAL A 1 68 ? 8.201 -0.835 -4.598 1.00 93.75 68 VAL A CA 1
ATOM 488 C C . VAL A 1 68 ? 7.528 -0.115 -3.432 1.00 93.75 68 VAL A C 1
ATOM 490 O O . VAL A 1 68 ? 6.758 0.814 -3.663 1.00 93.75 68 VAL A O 1
ATOM 493 N N . ILE A 1 69 ? 7.854 -0.478 -2.186 1.00 93.81 69 ILE A N 1
ATOM 494 C CA . ILE A 1 69 ? 7.247 0.096 -0.971 1.00 93.81 69 ILE A CA 1
ATOM 495 C C . ILE A 1 69 ? 7.168 1.637 -0.962 1.00 93.81 69 ILE A C 1
ATOM 497 O O . ILE A 1 69 ? 6.090 2.155 -0.651 1.00 93.81 69 ILE A O 1
ATOM 501 N N . PRO A 1 70 ? 8.228 2.392 -1.326 1.00 92.56 70 PRO A N 1
ATOM 502 C CA . PRO A 1 70 ? 8.183 3.857 -1.350 1.00 92.56 70 PRO A CA 1
ATOM 503 C C . PRO A 1 70 ? 7.148 4.438 -2.322 1.00 92.56 70 PRO A C 1
ATOM 505 O O . PRO A 1 70 ? 6.721 5.577 -2.156 1.00 92.56 70 PRO A O 1
ATOM 508 N N . ASN A 1 71 ? 6.731 3.664 -3.327 1.00 92.06 71 ASN A N 1
ATOM 509 C CA . ASN A 1 71 ? 5.750 4.081 -4.326 1.00 92.06 71 ASN A CA 1
ATOM 510 C C . ASN A 1 71 ? 4.303 3.778 -3.899 1.00 92.06 71 ASN A C 1
ATOM 512 O O . A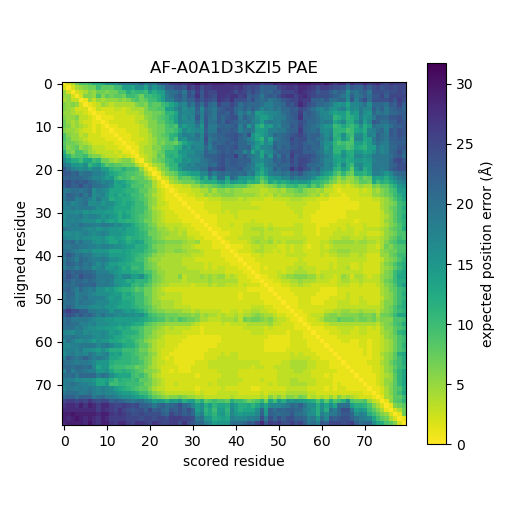SN A 1 71 ? 3.367 4.296 -4.509 1.00 92.06 71 ASN A O 1
ATOM 516 N N . ILE A 1 72 ? 4.099 2.968 -2.852 1.00 92.94 72 ILE A N 1
ATOM 517 C CA . ILE A 1 72 ? 2.767 2.621 -2.346 1.00 92.94 72 ILE A CA 1
ATOM 518 C C . ILE A 1 72 ? 2.246 3.767 -1.485 1.00 92.94 72 ILE A C 1
ATOM 520 O O . ILE A 1 72 ? 2.753 4.022 -0.389 1.00 92.94 72 ILE A O 1
ATOM 524 N N . LYS A 1 73 ? 1.188 4.426 -1.955 1.00 91.88 73 LYS A N 1
ATOM 525 C CA . LYS A 1 73 ? 0.527 5.519 -1.240 1.00 91.88 73 LYS A CA 1
ATOM 526 C C . LYS A 1 73 ? -0.605 4.983 -0.375 1.00 91.88 73 LYS A C 1
ATOM 528 O O . LYS A 1 73 ? -1.455 4.240 -0.846 1.00 91.88 73 LYS A O 1
ATOM 533 N N . THR A 1 74 ? -0.629 5.417 0.875 1.00 88.88 74 THR A N 1
ATOM 534 C CA . THR A 1 74 ? -1.741 5.216 1.807 1.00 88.88 74 THR A CA 1
ATOM 535 C C . THR A 1 74 ? -2.146 6.605 2.284 1.00 88.88 74 THR A C 1
ATOM 537 O O . THR A 1 74 ? -1.257 7.329 2.744 1.00 88.88 74 THR A O 1
ATOM 540 N N . PRO A 1 75 ? -3.404 7.041 2.096 1.00 70.94 75 PRO A N 1
ATOM 541 C CA . PRO A 1 75 ? -3.814 8.366 2.541 1.00 70.94 75 PRO A CA 1
ATOM 542 C C . PRO A 1 75 ? -3.558 8.526 4.046 1.00 70.94 75 PRO A C 1
ATOM 544 O O . PRO A 1 75 ? -3.673 7.571 4.813 1.00 70.94 75 PRO A O 1
ATOM 547 N N . CYS A 1 76 ? -3.139 9.734 4.427 1.00 58.00 76 CYS A N 1
ATOM 548 C CA . CYS A 1 76 ? -2.944 10.150 5.816 1.00 58.00 76 CYS A CA 1
ATOM 549 C C . CYS A 1 76 ? -4.266 9.987 6.589 1.00 58.00 76 CYS A C 1
ATOM 551 O O . CYS A 1 76 ? -5.314 10.194 5.972 1.00 58.00 76 CYS A O 1
ATOM 553 N N . PRO A 1 77 ? -4.258 9.691 7.902 1.00 54.66 77 PRO A N 1
ATOM 554 C CA . PRO A 1 77 ? -5.457 9.837 8.717 1.00 54.66 77 PRO A CA 1
ATOM 555 C C . PRO A 1 77 ? -5.918 11.297 8.626 1.00 54.66 77 PRO A C 1
ATOM 557 O O . PRO A 1 77 ? -5.230 12.200 9.103 1.00 54.66 77 PRO A O 1
ATOM 560 N N . THR A 1 78 ? -7.038 11.555 7.956 1.00 48.91 78 THR A N 1
ATOM 561 C CA . THR A 1 78 ? -7.738 12.829 8.103 1.00 48.91 78 THR A CA 1
ATOM 562 C C . THR A 1 78 ? -8.572 12.702 9.368 1.00 48.91 78 THR A C 1
ATOM 564 O O . THR A 1 78 ? -9.415 11.815 9.485 1.00 48.91 78 THR A O 1
ATOM 567 N N . ALA A 1 79 ? -8.216 13.504 10.370 1.00 43.91 79 ALA A N 1
ATOM 568 C CA . ALA A 1 79 ? -9.010 13.664 11.574 1.00 43.91 79 ALA A CA 1
ATOM 569 C C . ALA A 1 79 ? -10.238 14.498 11.201 1.00 43.91 79 ALA A C 1
ATOM 571 O O . ALA A 1 79 ? -10.165 15.728 11.205 1.00 43.91 79 ALA A O 1
ATOM 572 N N . ASP A 1 80 ? -11.316 13.809 10.843 1.00 41.75 80 ASP A N 1
ATOM 573 C CA . ASP A 1 80 ? -12.641 14.391 10.649 1.00 41.75 80 ASP A CA 1
ATOM 574 C C . ASP A 1 80 ? -13.523 14.027 11.853 1.00 41.75 80 ASP A C 1
ATOM 576 O O . ASP A 1 80 ? -13.617 12.818 12.178 1.00 41.75 80 ASP A O 1
#